Protein AF-A7RZQ8-F1 (afdb_monomer)

Solvent-accessible surface area (backbone atoms only — not comparable to full-atom values): 6676 Å² total; per-residue (Å²): 120,48,80,47,77,50,74,77,38,68,66,49,80,49,78,46,76,50,76,66,44,69,69,46,43,40,38,40,42,37,63,33,30,45,31,39,39,39,40,40,39,34,56,36,30,44,32,39,40,40,40,40,41,33,52,33,31,43,32,38,40,40,40,39,40,32,52,32,32,42,33,42,40,39,40,40,40,33,51,32,30,46,34,40,39,40,39,40,40,32,54,33,25,46,32,41,39,40,39,40,40,34,50,33,28,45,34,39,39,38,39,39,37,44,48,52,49,77,38,79,47,79,46,79,46,62,85,44,52,79,41,76,46,79,46,78,47,65,61,128

Sequence (140 aa):
YLVITHPASKVCYLVITHPASKVCYLVITHPASKVCYLVITHPTSKVCYLVITHPASKVCYLVITHPTSKVCYLVITHPASKVCYLVITHPASKVCYLVITHPASKVGYFVITHPASKVCYLVITHPASKVCYLVITHPT

Foldseek 3Di:
DEEAEDEEEQEDEDEEEDEDDQEEEYEYEYAYYQEYEYHYEYADYAEYEYHYDYAYYAEYEYHYEYADYAEYEYAYEYADYAEYEYAEEYAYYQEYEEAAEYAAYAEYEEHAEYAHYVYYHYHYYYNHYNYYHYHYDHDD

Mean predicted aligned error: 5.34 Å

Nearest PDB structures (foldseek):
  4ea7-assembly1_A  TM=1.494E-01  e=7.981E+00  Caulobacter vibrioides
  4mzu-assembly2_G  TM=1.180E-01  e=9.393E+00  Shewanella denitrificans OS217

pLDDT: mean 84.55, std 7.48, range [52.09, 94.12]

Organism: Nematostella vectensis (NCBI:txid45351)

Structure (mmCIF, N/CA/C/O backbone):
data_AF-A7RZQ8-F1
#
_entry.id   AF-A7RZQ8-F1
#
loop_
_atom_site.group_PDB
_atom_site.id
_atom_site.type_symbol
_atom_site.label_atom_id
_atom_site.label_alt_id
_atom_site.label_comp_id
_atom_site.label_asym_id
_atom_site.label_entity_id
_atom_site.label_seq_id
_atom_site.pdbx_PDB_ins_code
_atom_site.Cartn_x
_atom_site.Cartn_y
_atom_site.Cartn_z
_atom_site.occupancy
_atom_site.B_iso_or_equiv
_atom_site.auth_seq_id
_atom_site.auth_comp_id
_atom_site.auth_asym_id
_atom_site.auth_atom_id
_atom_site.pdbx_PDB_model_num
ATOM 1 N N . TYR A 1 1 ? -15.048 10.615 -2.886 1.00 82.12 1 TYR A N 1
ATOM 2 C CA . TYR A 1 1 ? -14.384 9.717 -3.847 1.00 82.12 1 TYR A CA 1
ATOM 3 C C . TYR A 1 1 ? -13.527 10.592 -4.737 1.00 82.12 1 TYR A C 1
ATOM 5 O O . TYR A 1 1 ? -14.055 11.569 -5.251 1.00 82.12 1 TYR A O 1
ATOM 13 N N . LEU A 1 2 ? -12.229 10.312 -4.842 1.00 88.81 2 LEU A N 1
ATOM 14 C CA . LEU A 1 2 ? -11.288 11.079 -5.660 1.00 88.81 2 LEU A CA 1
ATOM 15 C C . LEU A 1 2 ? -10.492 10.117 -6.548 1.00 88.81 2 LEU A C 1
ATOM 17 O O . LEU A 1 2 ? -9.999 9.103 -6.056 1.00 88.81 2 LEU A O 1
ATOM 21 N N . VAL A 1 3 ? -10.367 10.443 -7.836 1.00 91.50 3 VAL A N 1
ATOM 22 C CA . VAL A 1 3 ? -9.547 9.693 -8.798 1.00 91.50 3 VAL A CA 1
ATOM 23 C C . VAL A 1 3 ? -8.504 10.625 -9.362 1.00 91.50 3 VAL A C 1
ATOM 25 O O . VAL A 1 3 ? -8.830 11.688 -9.883 1.00 91.50 3 VAL A O 1
ATOM 28 N N . ILE A 1 4 ? -7.251 10.209 -9.264 1.00 90.31 4 ILE A N 1
ATOM 29 C CA . ILE A 1 4 ? -6.117 10.949 -9.788 1.00 90.31 4 ILE A CA 1
ATOM 30 C C . ILE A 1 4 ? -5.421 10.079 -10.822 1.00 90.31 4 ILE A C 1
ATOM 32 O O . ILE A 1 4 ? -4.912 9.000 -10.511 1.00 90.31 4 ILE A O 1
ATOM 36 N N . THR A 1 5 ? -5.351 10.595 -12.044 1.00 89.19 5 THR A N 1
ATOM 37 C CA . THR A 1 5 ? -4.602 9.985 -13.141 1.00 89.19 5 THR A CA 1
ATOM 38 C C . THR A 1 5 ? -3.571 10.987 -13.618 1.00 89.19 5 THR A C 1
ATOM 40 O O . THR A 1 5 ? -3.931 12.109 -13.960 1.00 89.19 5 THR A O 1
ATOM 43 N N . HIS A 1 6 ? -2.297 10.607 -13.622 1.00 79.50 6 HIS A N 1
ATOM 44 C CA . HIS A 1 6 ? -1.263 11.412 -14.274 1.00 79.50 6 HIS A CA 1
ATOM 45 C C . HIS A 1 6 ? -0.676 10.635 -15.451 1.00 79.50 6 HIS A C 1
ATOM 47 O O . HIS A 1 6 ? -0.532 9.419 -15.343 1.00 79.50 6 HIS A O 1
ATOM 53 N N . PRO A 1 7 ? -0.324 11.306 -16.559 1.00 75.88 7 PRO A N 1
ATOM 54 C CA . PRO A 1 7 ? 0.305 10.684 -17.720 1.00 75.88 7 PRO A CA 1
ATOM 55 C C . PRO A 1 7 ? 1.801 10.396 -17.487 1.00 75.88 7 PRO A C 1
ATOM 57 O O . PRO A 1 7 ? 2.328 10.546 -16.384 1.00 75.88 7 PRO A O 1
ATOM 60 N N . ALA A 1 8 ? 2.496 9.960 -18.541 1.00 81.94 8 ALA A N 1
ATOM 61 C CA . ALA A 1 8 ? 3.919 9.639 -18.495 1.00 81.94 8 ALA A CA 1
ATOM 62 C C . ALA A 1 8 ? 4.785 10.851 -18.108 1.00 81.94 8 ALA A C 1
ATOM 64 O O . ALA A 1 8 ? 4.699 11.908 -18.733 1.00 81.94 8 ALA A O 1
ATOM 65 N N . SER A 1 9 ? 5.676 10.688 -17.126 1.00 82.69 9 SER A N 1
ATOM 66 C CA . SER A 1 9 ? 6.604 11.749 -16.710 1.00 82.69 9 SER A CA 1
ATOM 67 C C . SER A 1 9 ? 8.009 11.227 -16.394 1.00 82.69 9 SER A C 1
ATOM 69 O O . SER A 1 9 ? 8.231 10.044 -16.128 1.00 82.69 9 SER A O 1
ATOM 71 N N . LYS A 1 10 ? 9.022 12.106 -16.418 1.00 87.81 10 LYS A N 1
ATOM 72 C CA . LYS A 1 10 ? 10.352 11.740 -15.892 1.00 87.81 10 LYS A CA 1
ATOM 73 C C . LYS A 1 10 ? 10.298 11.601 -14.369 1.00 87.81 10 LYS A C 1
ATOM 75 O O . LYS A 1 10 ? 10.811 10.620 -13.836 1.00 87.81 10 LYS A O 1
ATOM 80 N N . VAL A 1 11 ? 9.664 12.554 -13.696 1.00 89.25 11 VAL A N 1
ATOM 81 C CA . VAL A 1 11 ? 9.488 12.584 -12.243 1.00 89.25 11 VAL A CA 1
ATOM 82 C C . VAL A 1 11 ? 8.036 12.936 -11.954 1.00 89.25 11 VAL A C 1
ATOM 84 O O . VAL A 1 11 ? 7.489 13.833 -12.596 1.00 89.25 11 VAL A O 1
ATOM 87 N N . CYS A 1 12 ? 7.417 12.237 -11.008 1.00 87.56 12 CYS A N 1
ATOM 88 C CA . CYS A 1 12 ? 6.147 12.646 -10.428 1.00 87.56 12 CYS A CA 1
ATOM 89 C C . CYS A 1 12 ? 6.261 12.775 -8.909 1.00 87.56 12 CYS A C 1
ATOM 91 O O . CYS A 1 12 ? 6.883 11.928 -8.261 1.00 87.56 12 CYS A O 1
ATOM 93 N N . TYR A 1 13 ? 5.639 13.821 -8.372 1.00 89.31 13 TYR A N 1
ATOM 94 C CA . TYR A 1 13 ? 5.527 14.090 -6.950 1.00 89.31 13 TYR A CA 1
ATOM 95 C C . TYR A 1 13 ? 4.080 14.450 -6.622 1.00 89.31 13 TYR A C 1
ATOM 97 O O . TYR A 1 13 ? 3.514 15.352 -7.236 1.00 89.31 13 TYR A O 1
ATOM 105 N N . LEU A 1 14 ? 3.491 13.747 -5.658 1.00 89.31 14 LEU A N 1
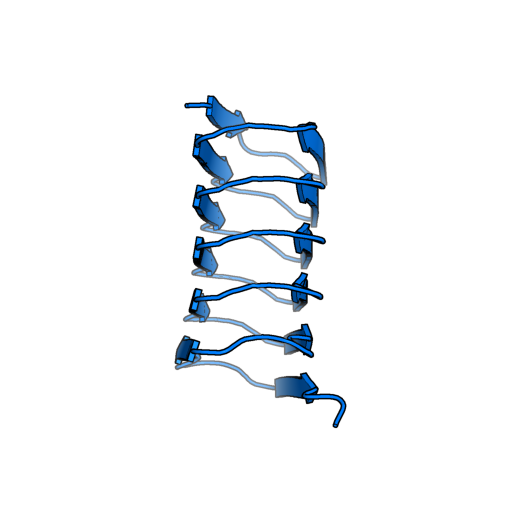ATOM 106 C CA . LEU A 1 14 ? 2.124 13.988 -5.215 1.00 89.31 14 LEU A CA 1
ATOM 107 C C . LEU A 1 14 ? 2.041 13.870 -3.692 1.00 89.31 14 LEU A C 1
ATOM 109 O O . LEU A 1 14 ? 2.487 12.882 -3.105 1.00 89.31 14 LEU A O 1
ATOM 113 N N . VAL A 1 15 ? 1.445 14.881 -3.061 1.00 91.44 15 VAL A N 1
ATOM 114 C CA . VAL A 1 15 ? 1.155 14.900 -1.624 1.00 91.44 15 VAL A CA 1
ATOM 115 C C . VAL A 1 15 ? -0.332 15.113 -1.448 1.00 91.44 15 VAL A C 1
ATOM 117 O O . VAL A 1 15 ? -0.891 16.073 -1.974 1.00 91.44 15 VAL A O 1
ATOM 120 N N . ILE A 1 16 ? -0.974 14.213 -0.712 1.00 89.25 16 ILE A N 1
ATOM 121 C CA . ILE A 1 16 ? -2.399 14.301 -0.407 1.00 89.25 16 ILE A CA 1
ATOM 122 C C . ILE A 1 16 ? -2.566 14.270 1.101 1.00 89.25 16 ILE A C 1
ATOM 124 O O . ILE A 1 16 ? -2.181 13.306 1.767 1.00 89.25 16 ILE A O 1
ATOM 128 N N . THR A 1 17 ? -3.207 15.312 1.617 1.00 87.62 17 THR A N 1
ATOM 129 C CA . THR A 1 17 ? -3.629 15.394 3.010 1.00 87.62 17 THR A CA 1
ATOM 130 C C . THR A 1 17 ? -5.130 15.593 3.033 1.00 87.62 17 THR A C 1
ATOM 132 O O . THR A 1 17 ? -5.634 16.573 2.491 1.00 87.62 17 THR A O 1
ATOM 135 N N . HIS A 1 18 ? -5.851 14.673 3.666 1.00 78.12 18 HIS A N 1
ATOM 136 C CA . HIS A 1 18 ? -7.297 14.796 3.812 1.00 78.12 18 HIS A CA 1
ATOM 137 C C . HIS A 1 18 ? -7.681 14.661 5.291 1.00 78.12 18 HIS A C 1
ATOM 139 O O . HIS A 1 18 ? -7.708 13.544 5.824 1.00 78.12 18 HIS A O 1
ATOM 145 N N . PRO A 1 19 ? -7.977 15.777 5.978 1.00 67.56 19 PRO A N 1
ATOM 146 C CA . PRO A 1 19 ? -8.411 15.749 7.368 1.00 67.56 19 PRO A CA 1
ATOM 147 C C . PRO A 1 19 ? -9.844 15.206 7.480 1.00 67.56 19 PRO A C 1
ATOM 149 O O . PRO A 1 19 ? -10.651 15.406 6.580 1.00 67.56 19 PRO A O 1
ATOM 152 N N . ALA A 1 20 ? -10.126 14.486 8.569 1.00 71.94 20 ALA A N 1
ATOM 153 C CA . ALA A 1 20 ? -11.450 14.128 9.093 1.00 71.94 20 ALA A CA 1
ATOM 154 C C . ALA A 1 20 ? -12.566 13.774 8.089 1.00 71.94 20 ALA A C 1
ATOM 156 O O . ALA A 1 20 ? -13.190 14.628 7.469 1.00 71.94 20 ALA A O 1
ATOM 157 N N . SER A 1 21 ? -12.945 12.494 8.031 1.00 77.19 21 SER A N 1
ATOM 158 C CA . SER A 1 21 ? -14.155 12.075 7.307 1.00 77.19 21 SER A CA 1
ATOM 159 C C . SER A 1 21 ? -14.857 10.876 7.947 1.00 77.19 21 SER A C 1
ATOM 161 O O . SER A 1 21 ? -14.271 10.103 8.707 1.00 77.19 21 SER A O 1
ATOM 163 N N . LYS A 1 22 ? -16.134 10.659 7.604 1.00 85.44 22 LYS A N 1
ATOM 164 C CA . LYS A 1 22 ? -16.777 9.363 7.878 1.00 85.44 22 LYS A CA 1
ATOM 165 C C . LYS A 1 22 ? -16.215 8.283 6.945 1.00 85.44 22 LYS A C 1
ATOM 167 O O . LYS A 1 22 ? -15.873 7.207 7.422 1.00 85.44 22 LYS A O 1
ATOM 172 N N . VAL A 1 23 ? -16.089 8.574 5.651 1.00 88.62 23 VAL A N 1
ATOM 173 C CA . VAL A 1 23 ? -15.577 7.640 4.640 1.00 88.62 23 VAL A CA 1
ATOM 174 C C . VAL A 1 23 ? -14.647 8.383 3.678 1.00 88.62 23 VAL A C 1
ATOM 176 O O . VAL A 1 23 ? -15.027 9.419 3.138 1.00 88.62 23 VAL A O 1
ATOM 179 N N . CYS A 1 24 ? -13.456 7.835 3.442 1.00 87.44 24 CYS A N 1
ATOM 180 C CA . CYS A 1 24 ? -12.502 8.278 2.424 1.00 87.44 24 CYS A CA 1
ATOM 181 C C . CYS A 1 24 ? -12.337 7.194 1.358 1.00 87.44 24 CYS A C 1
ATOM 183 O O . CYS A 1 24 ? -12.122 6.034 1.701 1.00 87.44 24 CYS A O 1
ATOM 185 N N . TYR A 1 25 ? -12.385 7.584 0.082 1.00 89.81 25 TYR A N 1
ATOM 186 C CA . TYR A 1 25 ? -12.061 6.703 -1.040 1.00 89.81 25 TYR A CA 1
ATOM 187 C C . TYR A 1 25 ? -11.179 7.445 -2.043 1.00 89.81 25 TYR A C 1
ATOM 189 O O . TYR A 1 25 ? -11.586 8.505 -2.538 1.00 89.81 25 TYR A O 1
ATOM 197 N N . LEU A 1 26 ? -10.009 6.879 -2.338 1.00 90.69 26 LEU A N 1
ATOM 198 C CA . LEU A 1 26 ? -9.000 7.453 -3.222 1.00 90.69 26 LEU A CA 1
ATOM 199 C C . LEU A 1 26 ? -8.447 6.388 -4.181 1.00 90.69 26 LEU A C 1
ATOM 201 O O . LEU A 1 26 ? -8.009 5.324 -3.744 1.00 90.69 26 LEU A O 1
ATOM 205 N N . VAL A 1 27 ? -8.442 6.701 -5.479 1.00 92.69 27 VAL A N 1
ATOM 206 C CA . VAL A 1 27 ? -7.765 5.912 -6.522 1.00 92.69 27 VAL A CA 1
ATOM 207 C C . VAL A 1 27 ? -6.684 6.757 -7.157 1.00 92.69 27 VAL A C 1
ATOM 209 O O . VAL A 1 27 ? -6.953 7.865 -7.623 1.00 92.69 27 VAL A O 1
ATOM 212 N N . ILE A 1 28 ? -5.472 6.222 -7.222 1.00 90.50 28 ILE A N 1
ATOM 213 C CA . ILE A 1 28 ? -4.358 6.856 -7.919 1.00 90.50 28 ILE A CA 1
ATOM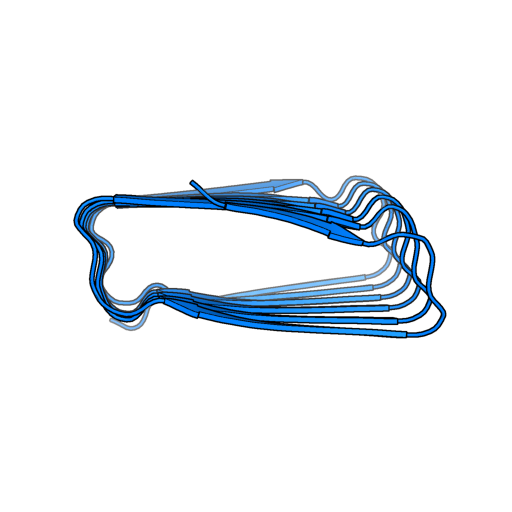 214 C C . ILE A 1 28 ? -3.816 5.883 -8.954 1.00 90.50 28 ILE A C 1
ATOM 216 O O . ILE A 1 28 ? -3.419 4.765 -8.625 1.00 90.50 28 ILE A O 1
ATOM 220 N N . THR A 1 29 ? -3.775 6.333 -10.207 1.00 89.62 29 THR A N 1
ATOM 221 C CA . THR A 1 29 ? -3.193 5.582 -11.321 1.00 89.62 29 THR A CA 1
ATOM 222 C C . THR A 1 29 ? -2.116 6.411 -12.003 1.00 89.62 29 THR A C 1
ATOM 224 O O . THR A 1 29 ? -2.330 7.579 -12.329 1.00 89.62 29 THR A O 1
ATOM 227 N N . HIS A 1 30 ? -0.946 5.816 -12.220 1.00 84.62 30 HIS A N 1
ATOM 228 C CA . HIS A 1 30 ? 0.163 6.439 -12.948 1.00 84.62 30 HIS A CA 1
ATOM 229 C C . HIS A 1 30 ? 0.832 5.407 -13.864 1.00 84.62 30 HIS A C 1
ATOM 231 O O . HIS A 1 30 ? 1.581 4.565 -13.368 1.00 84.62 30 HIS A O 1
ATOM 237 N N . PRO A 1 31 ? 0.604 5.467 -15.188 1.00 74.56 31 PRO A N 1
ATOM 238 C CA . PRO A 1 31 ? 0.985 4.428 -16.135 1.00 74.56 31 PRO A CA 1
ATOM 239 C C . PRO A 1 31 ? 2.503 4.301 -16.319 1.00 74.56 31 PRO A C 1
ATOM 241 O O . PRO A 1 31 ? 2.995 3.183 -16.458 1.00 74.56 31 PRO A O 1
ATOM 244 N N . ALA A 1 32 ? 3.257 5.409 -16.295 1.00 81.44 32 ALA A N 1
ATOM 245 C CA . ALA A 1 32 ? 4.706 5.377 -16.493 1.00 81.44 32 ALA A CA 1
ATOM 246 C C . ALA A 1 32 ? 5.438 6.548 -15.818 1.00 81.44 32 ALA A C 1
ATOM 248 O O . ALA A 1 32 ? 5.111 7.711 -16.049 1.00 81.44 32 ALA A O 1
ATOM 249 N N . SER A 1 33 ? 6.500 6.263 -15.063 1.00 82.75 33 SER A N 1
ATOM 250 C CA . SER A 1 33 ? 7.473 7.288 -14.662 1.00 82.75 33 SER A CA 1
ATOM 251 C C . SER A 1 33 ? 8.896 6.742 -14.529 1.00 82.75 33 SER A C 1
ATOM 253 O O . SER A 1 33 ? 9.105 5.538 -14.390 1.00 82.75 33 SER A O 1
ATOM 255 N N . LYS A 1 34 ? 9.932 7.596 -14.571 1.00 87.12 34 LYS A N 1
ATOM 256 C CA . LYS A 1 34 ? 11.265 7.135 -14.123 1.00 87.12 34 LYS A CA 1
ATOM 257 C C . LYS A 1 34 ? 11.313 7.105 -12.599 1.00 87.12 34 LYS A C 1
ATOM 259 O O . LYS A 1 34 ? 11.773 6.111 -12.043 1.00 87.12 34 LYS A O 1
ATOM 264 N N . VAL A 1 35 ? 10.821 8.157 -11.950 1.00 89.81 35 VAL A N 1
ATOM 265 C CA . VAL A 1 35 ? 10.771 8.262 -10.490 1.00 89.81 35 VAL A CA 1
ATOM 266 C C . VAL A 1 35 ? 9.387 8.726 -10.047 1.00 89.81 35 VAL A C 1
ATOM 268 O O . VAL A 1 35 ? 8.855 9.691 -10.596 1.00 89.81 35 VAL A O 1
ATOM 271 N N . CYS A 1 36 ? 8.810 8.043 -9.061 1.00 89.38 36 CYS A N 1
ATOM 272 C CA . CYS A 1 36 ? 7.539 8.406 -8.444 1.00 89.38 36 CYS A CA 1
ATOM 273 C C . CYS A 1 36 ? 7.703 8.586 -6.935 1.00 89.38 36 CYS A C 1
ATOM 275 O O . CYS A 1 36 ? 8.224 7.689 -6.272 1.00 89.38 36 CYS A O 1
ATOM 277 N N . TYR A 1 37 ? 7.207 9.705 -6.410 1.00 91.25 37 TYR A N 1
ATOM 278 C CA . TYR A 1 37 ? 7.106 9.983 -4.982 1.00 91.25 37 TYR A CA 1
ATOM 279 C C . TYR A 1 37 ? 5.656 10.291 -4.627 1.00 91.25 37 TYR A C 1
ATOM 281 O O . TYR A 1 37 ? 5.053 11.202 -5.196 1.00 91.25 37 TYR A O 1
ATOM 289 N N . LEU A 1 38 ? 5.106 9.537 -3.681 1.00 91.25 38 LEU A N 1
ATOM 290 C CA . LEU A 1 38 ? 3.740 9.714 -3.212 1.00 91.25 38 LEU A CA 1
ATOM 291 C C . LEU A 1 38 ? 3.713 9.704 -1.684 1.00 91.25 38 LEU A C 1
ATOM 293 O O . LEU A 1 38 ? 4.180 8.755 -1.053 1.00 91.25 38 LEU A O 1
ATOM 297 N N . VAL A 1 39 ? 3.158 10.766 -1.104 1.00 93.25 39 VAL A N 1
ATOM 298 C CA . VAL A 1 39 ? 2.929 10.885 0.339 1.00 93.25 39 VAL A CA 1
ATOM 299 C C . VAL A 1 39 ? 1.444 11.101 0.579 1.00 93.25 39 VAL A C 1
ATOM 301 O O . VAL A 1 39 ? 0.854 12.056 0.078 1.00 93.25 39 VAL A O 1
ATOM 304 N N . ILE A 1 40 ? 0.831 10.211 1.351 1.00 90.88 40 ILE A N 1
ATOM 305 C CA . ILE A 1 40 ? -0.596 10.263 1.661 1.00 90.88 40 ILE A CA 1
ATOM 306 C C . ILE A 1 40 ? -0.779 10.246 3.172 1.00 90.88 40 ILE A C 1
ATOM 308 O O . ILE A 1 40 ? -0.297 9.343 3.856 1.00 90.88 40 ILE A O 1
ATOM 312 N N . THR A 1 41 ? -1.516 11.232 3.683 1.00 89.69 41 THR A N 1
ATOM 313 C CA . THR A 1 41 ? -1.839 11.337 5.108 1.00 89.69 41 THR A CA 1
ATOM 314 C C . THR A 1 41 ? -3.335 11.542 5.319 1.00 89.69 41 THR A C 1
ATOM 316 O O . THR A 1 41 ? -3.920 12.517 4.846 1.00 89.69 41 THR A O 1
ATOM 319 N N . HIS A 1 42 ? -3.956 10.650 6.094 1.00 83.88 42 HIS A N 1
ATOM 320 C CA . HIS A 1 42 ? -5.349 10.786 6.533 1.00 83.88 42 HIS A CA 1
ATOM 321 C C . HIS A 1 42 ? -5.438 10.682 8.063 1.00 83.88 42 HIS A C 1
ATOM 323 O O . HIS A 1 42 ? -5.497 9.567 8.586 1.00 83.88 42 HIS A O 1
ATOM 329 N N . PRO A 1 43 ? -5.482 11.817 8.791 1.00 74.00 43 PRO A N 1
ATOM 330 C CA . PRO A 1 43 ? -5.437 11.861 10.255 1.00 74.00 43 PRO A CA 1
ATOM 331 C C . PRO A 1 43 ? -6.549 11.069 10.953 1.00 74.00 43 PRO A C 1
ATOM 333 O O . PRO A 1 43 ? -6.290 10.327 11.902 1.00 74.00 43 PRO A O 1
ATOM 336 N N . THR A 1 44 ? -7.791 11.230 10.490 1.00 80.62 44 THR A N 1
ATOM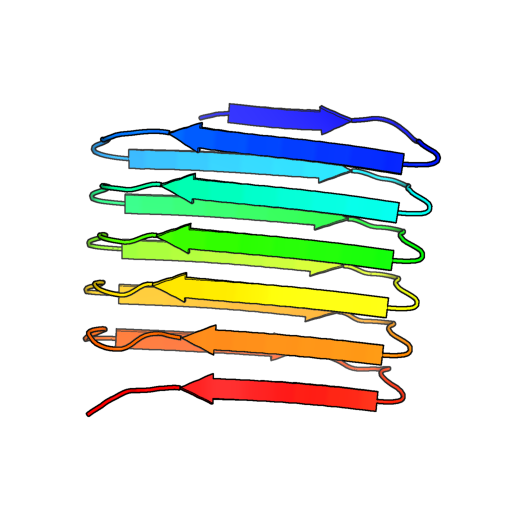 337 C CA . THR A 1 44 ? -8.981 10.692 11.156 1.00 80.62 44 THR A CA 1
ATOM 338 C C . THR A 1 44 ? -10.022 10.242 10.126 1.00 80.62 44 THR A C 1
ATOM 340 O O . THR A 1 44 ? -10.489 11.016 9.287 1.00 80.62 44 THR A O 1
ATOM 343 N N . SER A 1 45 ? -10.410 8.965 10.166 1.00 83.06 45 SER A N 1
ATOM 344 C CA . SER A 1 45 ? -11.529 8.447 9.363 1.00 83.06 45 SER A CA 1
ATOM 345 C C . SER A 1 45 ? -12.302 7.348 10.096 1.00 83.06 45 SER A C 1
ATOM 347 O O . SER A 1 45 ? -11.749 6.677 10.960 1.00 83.06 45 SER A O 1
ATOM 349 N N . LYS A 1 46 ? -13.588 7.111 9.784 1.00 87.19 46 LYS A N 1
ATOM 350 C CA . LYS A 1 46 ? -14.207 5.832 10.206 1.00 87.19 46 LYS A CA 1
ATOM 351 C C . LYS A 1 46 ? -13.789 4.718 9.252 1.00 87.19 46 LYS A C 1
ATOM 353 O O . LYS A 1 46 ? -13.390 3.657 9.720 1.00 87.19 46 LYS A O 1
ATOM 358 N N . VAL A 1 47 ? -13.857 4.972 7.949 1.00 89.69 47 VAL A N 1
ATOM 359 C CA . VAL A 1 47 ? -13.469 4.010 6.915 1.00 89.69 47 VAL A CA 1
ATOM 360 C C . VAL A 1 47 ? -12.579 4.684 5.876 1.00 89.69 47 VAL A C 1
ATOM 362 O O . VAL A 1 47 ? -12.923 5.758 5.380 1.00 89.69 47 VAL A O 1
ATOM 365 N N . CYS A 1 48 ? -11.464 4.050 5.527 1.00 89.75 48 CYS A N 1
ATOM 366 C CA . CYS A 1 48 ? -10.579 4.495 4.459 1.00 89.75 48 CYS A CA 1
ATOM 367 C C . CYS A 1 48 ? -10.342 3.371 3.445 1.00 89.75 48 CYS A C 1
ATOM 369 O O . CYS A 1 48 ? -10.012 2.250 3.829 1.00 89.75 48 CYS A O 1
ATOM 371 N N . TYR A 1 49 ? -10.502 3.699 2.164 1.00 91.50 49 TYR A N 1
ATOM 372 C CA . TYR A 1 49 ? -10.175 2.848 1.027 1.00 91.50 49 TYR A CA 1
ATOM 373 C C . TYR A 1 49 ? -9.177 3.572 0.128 1.00 91.50 49 TYR A C 1
ATOM 375 O O . TYR A 1 49 ? -9.443 4.688 -0.331 1.00 91.50 49 TYR A O 1
ATOM 383 N N . LEU A 1 50 ? -8.050 2.923 -0.140 1.00 91.94 50 LEU A N 1
ATOM 384 C CA . LEU A 1 50 ? -7.000 3.456 -0.994 1.00 91.94 50 LEU A CA 1
ATOM 385 C C . LEU A 1 50 ? -6.558 2.394 -2.001 1.00 91.94 50 LEU A C 1
ATOM 387 O O . LEU A 1 50 ? -6.170 1.289 -1.624 1.00 91.94 50 LEU A O 1
ATOM 391 N N . VAL A 1 51 ? -6.619 2.751 -3.283 1.00 93.81 51 VAL A N 1
ATOM 392 C CA . VAL A 1 51 ? -6.142 1.922 -4.393 1.00 93.81 51 VAL A CA 1
ATOM 393 C C . VAL A 1 51 ? -5.069 2.689 -5.149 1.00 93.81 51 VAL A C 1
ATOM 395 O O . VAL A 1 51 ? -5.314 3.785 -5.655 1.00 93.81 51 VAL A O 1
ATOM 398 N N . ILE A 1 52 ? -3.876 2.111 -5.236 1.00 90.81 52 ILE A N 1
ATOM 399 C CA . ILE A 1 52 ? -2.726 2.709 -5.910 1.00 90.81 52 ILE A CA 1
ATOM 400 C C . ILE A 1 52 ? -2.188 1.726 -6.945 1.00 90.81 52 ILE A C 1
ATOM 402 O O . ILE A 1 52 ? -1.850 0.588 -6.617 1.00 90.81 52 ILE A O 1
ATOM 406 N N . THR A 1 53 ? -2.088 2.180 -8.196 1.00 90.12 53 THR A N 1
ATOM 407 C CA . THR A 1 53 ? -1.580 1.372 -9.312 1.00 90.12 53 THR A CA 1
ATOM 408 C C . THR A 1 53 ? -0.512 2.122 -10.102 1.00 90.12 53 THR A C 1
ATOM 410 O O . THR A 1 53 ? -0.772 3.183 -10.676 1.00 90.12 53 THR A O 1
ATOM 413 N N . HIS A 1 54 ? 0.684 1.533 -10.189 1.00 83.44 54 HIS A N 1
ATOM 414 C CA . HIS A 1 54 ? 1.785 2.038 -11.016 1.00 83.44 54 HIS A CA 1
ATOM 415 C C . HIS A 1 54 ? 2.361 0.923 -11.906 1.00 83.44 54 HIS A C 1
ATOM 417 O O . HIS A 1 54 ? 3.252 0.196 -11.460 1.00 83.44 54 HIS A O 1
ATOM 423 N N . PRO A 1 55 ? 1.898 0.792 -13.166 1.00 75.56 55 PRO A N 1
ATOM 424 C CA . PRO A 1 55 ? 2.333 -0.232 -14.117 1.00 75.56 55 PRO A CA 1
ATOM 425 C C . PRO A 1 55 ? 3.845 -0.274 -14.361 1.00 75.56 55 PRO A C 1
ATOM 427 O O . PRO A 1 55 ? 4.431 -1.354 -14.327 1.00 75.56 55 PRO A O 1
ATOM 430 N N . ALA A 1 56 ? 4.484 0.883 -14.567 1.00 79.81 56 ALA A N 1
ATOM 431 C CA . ALA A 1 56 ? 5.909 0.954 -14.869 1.00 79.81 56 ALA A CA 1
ATOM 432 C C . ALA A 1 56 ? 6.599 2.122 -14.149 1.00 79.81 56 ALA A C 1
ATOM 434 O O . ALA A 1 56 ? 6.322 3.293 -14.411 1.00 79.81 56 ALA A O 1
ATOM 435 N N . SER A 1 57 ? 7.560 1.809 -13.278 1.00 83.31 57 SER A N 1
ATOM 436 C CA . SER A 1 57 ? 8.473 2.806 -12.701 1.00 83.31 57 SER A CA 1
ATOM 437 C C . SER A 1 57 ? 9.911 2.295 -12.680 1.00 83.31 57 SER A C 1
ATOM 439 O O . SER A 1 57 ? 10.140 1.093 -12.615 1.00 83.31 57 SER A O 1
ATOM 441 N N . LYS A 1 58 ? 10.932 3.162 -12.729 1.00 87.19 58 LYS A N 1
ATOM 442 C CA . LYS A 1 58 ? 12.286 2.698 -12.350 1.00 87.19 58 LYS A CA 1
ATOM 443 C C . LYS A 1 58 ? 12.419 2.701 -10.835 1.00 87.19 58 LYS A C 1
ATOM 445 O O . LYS A 1 58 ? 12.903 1.720 -10.279 1.00 87.19 58 LYS A O 1
ATOM 450 N N . VAL A 1 59 ? 11.969 3.774 -10.196 1.00 89.69 59 VAL A N 1
ATOM 451 C CA . VAL A 1 59 ? 12.010 3.937 -8.747 1.00 89.69 59 VAL A CA 1
ATOM 452 C C . VAL A 1 59 ? 10.662 4.448 -8.250 1.00 89.69 59 VAL A C 1
ATOM 454 O O . VAL A 1 59 ? 10.119 5.400 -8.811 1.00 89.69 59 VAL A O 1
ATOM 457 N N . CYS A 1 60 ? 10.138 3.826 -7.199 1.00 89.62 60 CYS A N 1
ATOM 458 C CA . CYS A 1 60 ? 8.908 4.248 -6.544 1.00 89.62 60 CYS A CA 1
ATOM 459 C C . CYS A 1 60 ? 9.114 4.372 -5.035 1.00 89.62 60 CYS A C 1
ATOM 461 O O . CYS A 1 60 ? 9.579 3.423 -4.404 1.00 89.62 60 CYS A O 1
ATOM 463 N N . TYR A 1 61 ? 8.719 5.514 -4.480 1.00 91.81 61 TYR A N 1
ATOM 464 C CA . TYR A 1 61 ? 8.662 5.781 -3.048 1.00 91.81 61 TYR A CA 1
ATOM 465 C C . TYR A 1 61 ? 7.228 6.112 -2.656 1.00 91.81 61 TYR A C 1
ATOM 467 O O . TYR A 1 61 ? 6.630 7.048 -3.194 1.00 91.81 61 TYR A O 1
ATOM 475 N N . LEU A 1 62 ? 6.692 5.347 -1.712 1.00 92.06 62 LEU A N 1
ATOM 476 C CA . LEU A 1 62 ? 5.339 5.514 -1.210 1.00 92.06 62 LEU A CA 1
ATOM 477 C C . LEU A 1 62 ? 5.358 5.570 0.316 1.00 92.06 62 LEU A C 1
ATOM 479 O O . LEU A 1 62 ? 5.842 4.649 0.971 1.00 92.06 62 LEU A O 1
ATOM 483 N N . VAL A 1 63 ? 4.819 6.655 0.867 1.00 94.12 63 VAL A N 1
ATOM 484 C CA . VAL A 1 63 ? 4.616 6.835 2.306 1.00 94.12 63 VAL A CA 1
ATOM 485 C C . VAL A 1 63 ? 3.133 7.041 2.559 1.00 94.12 63 VAL A C 1
ATOM 487 O O . VAL A 1 63 ? 2.528 7.975 2.033 1.00 94.12 63 VAL A O 1
ATOM 490 N N . ILE A 1 64 ? 2.544 6.169 3.369 1.00 91.56 64 ILE A N 1
ATOM 491 C CA . ILE A 1 64 ? 1.124 6.213 3.709 1.00 91.56 64 ILE A CA 1
ATOM 492 C C . ILE A 1 64 ? 0.977 6.207 5.225 1.00 91.56 64 ILE A C 1
ATOM 494 O O . ILE A 1 64 ? 1.420 5.276 5.899 1.00 91.56 64 ILE A O 1
ATOM 498 N N . THR A 1 65 ? 0.302 7.229 5.752 1.00 90.00 65 THR A N 1
ATOM 499 C CA . THR A 1 65 ? 0.063 7.378 7.190 1.00 90.00 65 THR A CA 1
ATOM 500 C C . THR A 1 65 ? -1.423 7.559 7.490 1.00 90.00 65 THR A C 1
ATOM 502 O O . THR A 1 65 ? -2.055 8.521 7.047 1.00 90.00 65 THR A O 1
ATOM 505 N N . HIS A 1 66 ? -1.967 6.663 8.315 1.00 84.56 66 HIS A N 1
ATOM 506 C CA . HIS A 1 66 ? -3.330 6.742 8.844 1.00 84.56 66 HIS A CA 1
ATOM 507 C C . HIS A 1 66 ? -3.305 6.677 10.380 1.00 84.56 66 HIS A C 1
ATOM 509 O O . HIS A 1 66 ? -3.404 5.583 10.937 1.00 84.56 66 HIS A O 1
ATOM 515 N N . PRO A 1 67 ? -3.188 7.820 11.086 1.00 78.56 67 PRO A N 1
ATOM 516 C CA . PRO A 1 67 ? -3.120 7.884 12.546 1.00 78.56 67 PRO A CA 1
ATOM 517 C C . PRO A 1 67 ? -4.287 7.185 13.243 1.00 78.56 67 PRO A C 1
ATOM 519 O O . PRO A 1 67 ? -4.065 6.399 14.163 1.00 78.56 67 PRO A O 1
ATOM 522 N N . THR A 1 68 ? -5.521 7.438 12.789 1.00 81.69 68 THR A N 1
ATOM 523 C CA . THR A 1 68 ? -6.722 6.843 13.386 1.00 81.69 68 THR A CA 1
ATOM 524 C C . THR A 1 68 ? -7.757 6.428 12.339 1.00 81.69 68 THR A C 1
ATOM 526 O O . THR A 1 68 ? -8.204 7.220 11.500 1.00 81.69 68 THR A O 1
ATOM 529 N N . SER A 1 69 ? -8.178 5.166 12.407 1.00 83.75 69 SER A N 1
ATOM 530 C CA . SER A 1 69 ? -9.296 4.638 11.622 1.00 83.75 69 SER A CA 1
ATOM 531 C C . SER A 1 69 ? -10.112 3.609 12.406 1.00 83.75 69 SER A C 1
ATOM 533 O O . SER A 1 69 ? -9.625 3.017 13.367 1.00 83.75 69 SER A O 1
ATOM 535 N N . LYS A 1 70 ? -11.370 3.345 12.024 1.00 87.56 70 LYS A N 1
ATOM 536 C CA . LYS A 1 70 ? -12.002 2.074 12.437 1.00 87.56 70 LYS A CA 1
ATOM 537 C C . LYS A 1 70 ? -11.612 0.970 11.467 1.00 87.56 70 LYS A C 1
ATOM 539 O O . LYS A 1 70 ? -11.263 -0.115 11.917 1.00 87.56 70 LYS A O 1
ATOM 544 N N . VAL A 1 71 ? -11.665 1.255 10.171 1.00 89.56 71 VAL A N 1
ATOM 545 C CA . VAL A 1 71 ? -11.354 0.291 9.119 1.00 89.56 71 VAL A CA 1
ATOM 546 C C . VAL A 1 71 ? -10.494 0.947 8.041 1.00 89.56 71 VAL A C 1
ATOM 548 O O . VAL A 1 71 ? -10.870 1.998 7.520 1.00 89.56 71 VAL A O 1
ATOM 551 N N . CYS A 1 72 ? -9.381 0.308 7.688 1.00 89.25 72 CYS A N 1
ATOM 552 C CA . CYS A 1 72 ? -8.537 0.685 6.556 1.00 89.25 72 CYS A CA 1
ATOM 553 C C . CYS A 1 72 ? -8.398 -0.479 5.575 1.00 89.25 72 CYS A C 1
ATOM 555 O O . CYS A 1 72 ? -8.077 -1.594 5.983 1.00 89.25 72 CYS A O 1
ATOM 557 N N . TYR A 1 73 ? -8.580 -0.186 4.290 1.00 91.38 73 TYR A N 1
ATOM 558 C CA . TYR A 1 73 ? -8.295 -1.085 3.178 1.00 91.38 73 TYR A CA 1
ATOM 559 C C . TYR A 1 73 ? -7.317 -0.413 2.224 1.00 91.38 73 TYR A C 1
ATOM 561 O O . TYR A 1 73 ? -7.593 0.670 1.700 1.00 91.38 73 TYR A O 1
ATOM 569 N N . LEU A 1 74 ? -6.192 -1.074 1.986 1.00 91.69 74 LEU A N 1
ATOM 570 C CA . LEU A 1 74 ? -5.136 -0.584 1.119 1.00 91.69 74 LEU A CA 1
ATOM 571 C C . LEU A 1 74 ? -4.773 -1.650 0.089 1.00 91.69 74 LEU A C 1
ATOM 573 O O . LEU A 1 74 ? -4.391 -2.764 0.443 1.00 91.69 74 LEU A O 1
ATOM 577 N N . VAL A 1 75 ? -4.883 -1.285 -1.186 1.00 93.50 75 VAL A N 1
ATOM 578 C CA . VAL A 1 75 ? -4.466 -2.112 -2.319 1.00 93.50 75 VAL A CA 1
ATOM 579 C C . VAL A 1 75 ? -3.395 -1.365 -3.096 1.00 93.50 75 VAL A C 1
ATOM 581 O O . VAL A 1 75 ? -3.635 -0.276 -3.619 1.00 93.50 75 VAL A O 1
ATOM 584 N N . ILE A 1 76 ? -2.211 -1.959 -3.177 1.00 90.75 76 ILE A N 1
ATOM 585 C CA . ILE A 1 76 ? -1.053 -1.395 -3.862 1.00 90.75 76 ILE A CA 1
ATOM 586 C C . ILE A 1 76 ? -0.559 -2.396 -4.901 1.00 90.75 76 ILE A C 1
ATOM 588 O O . ILE A 1 76 ? -0.237 -3.540 -4.575 1.00 90.75 76 ILE A O 1
ATOM 592 N N . THR A 1 77 ? -0.473 -1.953 -6.157 1.00 89.31 77 THR A N 1
ATOM 593 C CA . THR A 1 77 ? -0.016 -2.787 -7.274 1.00 89.31 77 THR A CA 1
ATOM 594 C C . THR A 1 77 ? 1.071 -2.085 -8.082 1.00 89.31 77 THR A C 1
ATOM 596 O O . THR A 1 77 ? 0.841 -1.028 -8.676 1.00 89.31 77 THR A O 1
ATOM 599 N N . HIS A 1 78 ? 2.248 -2.711 -8.158 1.00 82.75 78 HIS A N 1
ATOM 600 C CA . HIS A 1 78 ? 3.359 -2.270 -9.007 1.00 82.75 78 HIS A CA 1
ATOM 601 C C . HIS A 1 78 ? 3.880 -3.439 -9.866 1.00 82.75 78 HIS A C 1
ATOM 603 O O . HIS A 1 78 ? 4.771 -4.169 -9.430 1.00 82.75 78 HIS A O 1
ATOM 609 N N . PRO A 1 79 ? 3.354 -3.619 -11.093 1.00 73.50 79 PRO A N 1
ATOM 610 C CA . PRO A 1 79 ? 3.744 -4.670 -12.035 1.00 73.50 79 PRO A CA 1
ATOM 611 C C . PRO A 1 79 ? 5.245 -4.728 -12.336 1.00 73.50 79 PRO A C 1
ATOM 613 O O . PRO A 1 79 ? 5.825 -5.811 -12.279 1.00 73.50 79 PRO A O 1
ATOM 616 N N . ALA A 1 80 ? 5.874 -3.580 -12.619 1.00 79.75 80 ALA A N 1
ATOM 617 C CA . ALA A 1 80 ? 7.290 -3.504 -12.968 1.00 79.75 80 ALA A CA 1
ATOM 618 C C . ALA A 1 80 ? 8.003 -2.328 -12.280 1.00 79.75 80 ALA A C 1
ATOM 620 O O . ALA A 1 80 ? 7.718 -1.154 -12.551 1.00 79.75 80 ALA A O 1
ATOM 621 N N . SER A 1 81 ? 8.987 -2.639 -11.428 1.00 82.56 81 SER A N 1
ATOM 622 C CA . SER A 1 81 ? 9.905 -1.644 -10.862 1.00 82.56 81 SER A CA 1
ATOM 623 C C . SER A 1 81 ? 11.356 -2.125 -10.795 1.00 82.56 81 SER A C 1
ATOM 625 O O . SER A 1 81 ? 11.635 -3.317 -10.725 1.00 82.56 81 SER A O 1
ATOM 627 N N . LYS A 1 82 ? 12.343 -1.216 -10.833 1.00 87.19 82 LYS A N 1
ATOM 628 C CA . LYS A 1 82 ? 13.712 -1.606 -10.434 1.00 87.19 82 LYS A CA 1
ATOM 629 C C . LYS A 1 82 ? 13.834 -1.559 -8.920 1.00 87.19 82 LYS A C 1
ATOM 631 O O . LYS A 1 82 ? 14.368 -2.494 -8.334 1.00 87.19 82 LYS A O 1
ATOM 636 N N . VAL A 1 83 ? 13.338 -0.487 -8.315 1.00 88.69 83 VAL A N 1
ATOM 637 C CA . VAL A 1 83 ? 13.405 -0.272 -6.874 1.00 88.69 83 VAL A CA 1
ATOM 638 C C . VAL A 1 83 ? 12.057 0.220 -6.365 1.00 88.69 83 VAL A C 1
ATOM 640 O O . VAL A 1 83 ? 11.472 1.140 -6.944 1.00 88.69 83 VAL A O 1
ATOM 643 N N . CYS A 1 84 ? 11.577 -0.376 -5.280 1.00 89.19 84 CYS A N 1
ATOM 644 C CA . CYS A 1 84 ? 10.386 0.074 -4.579 1.00 89.19 84 CYS A CA 1
ATOM 645 C C . CYS A 1 84 ? 10.660 0.223 -3.083 1.00 89.19 84 CYS 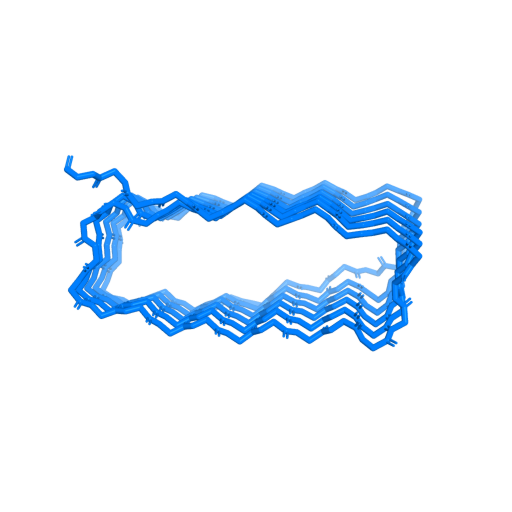A C 1
ATOM 647 O O . CYS A 1 84 ? 11.181 -0.696 -2.454 1.00 89.19 84 CYS A O 1
ATOM 649 N N . TYR A 1 85 ? 10.282 1.377 -2.542 1.00 91.06 85 TYR A N 1
ATOM 650 C CA . TYR A 1 85 ? 10.251 1.662 -1.117 1.00 91.06 85 TYR A CA 1
ATOM 651 C C . TYR A 1 85 ? 8.820 1.977 -0.710 1.00 91.06 85 TYR A C 1
ATOM 653 O O . TYR A 1 85 ? 8.191 2.880 -1.270 1.00 91.06 85 TYR A O 1
ATOM 661 N N . LEU A 1 86 ? 8.329 1.247 0.280 1.00 91.19 86 LEU A N 1
ATOM 662 C CA . LEU A 1 86 ? 6.999 1.421 0.832 1.00 91.19 86 LEU A CA 1
ATOM 663 C C . LEU A 1 86 ? 7.089 1.541 2.346 1.00 91.19 86 LEU A C 1
ATOM 665 O O . LEU A 1 86 ? 7.633 0.663 3.014 1.00 91.19 86 LEU A O 1
ATOM 669 N N . VAL A 1 87 ? 6.511 2.613 2.874 1.00 92.44 87 VAL A N 1
ATOM 670 C CA . VAL A 1 87 ? 6.334 2.826 4.307 1.00 92.44 87 VAL A CA 1
ATOM 671 C C . VAL A 1 87 ? 4.851 3.003 4.578 1.00 92.44 87 VAL A C 1
ATOM 673 O O . VAL A 1 87 ? 4.213 3.906 4.033 1.00 92.44 87 VAL A O 1
ATOM 676 N N . ILE A 1 88 ? 4.303 2.130 5.415 1.00 90.50 88 ILE A N 1
ATOM 677 C CA . ILE A 1 88 ? 2.898 2.148 5.803 1.00 90.50 88 ILE A CA 1
ATOM 678 C C . ILE A 1 88 ? 2.801 2.188 7.324 1.00 90.50 88 ILE A C 1
ATOM 680 O O . ILE A 1 88 ? 3.251 1.271 8.008 1.00 90.50 88 ILE A O 1
ATOM 684 N N . THR A 1 89 ? 2.123 3.211 7.844 1.00 89.00 89 THR A N 1
ATOM 685 C CA . THR A 1 89 ? 1.974 3.423 9.287 1.00 89.00 89 THR A CA 1
ATOM 686 C C . THR A 1 89 ? 0.505 3.598 9.649 1.00 89.00 89 THR A C 1
ATOM 688 O O . THR A 1 89 ? -0.137 4.558 9.215 1.00 89.00 89 THR A O 1
ATOM 691 N N . HIS A 1 90 ? -0.034 2.689 10.468 1.00 83.06 90 HIS A N 1
ATOM 692 C CA . HIS A 1 90 ? -1.362 2.849 11.070 1.00 83.06 90 HIS A CA 1
ATOM 693 C C . HIS A 1 90 ? -1.304 2.651 12.595 1.00 83.06 90 HIS A C 1
ATOM 695 O O . HIS A 1 90 ? -1.461 1.526 13.069 1.00 83.06 90 HIS A O 1
ATOM 701 N N . PRO A 1 91 ? -1.103 3.731 13.371 1.00 74.69 91 PRO A N 1
ATOM 702 C CA . PRO A 1 91 ? -1.012 3.705 14.830 1.00 74.69 91 PRO A CA 1
ATOM 703 C C . PRO A 1 91 ? -2.238 3.093 15.517 1.00 74.69 91 PRO A C 1
ATOM 705 O O . PRO A 1 91 ? -2.079 2.230 16.375 1.00 74.69 91 PRO A O 1
ATOM 708 N N . ALA A 1 92 ? -3.452 3.495 15.120 1.00 79.62 92 ALA A N 1
ATOM 709 C CA . ALA A 1 92 ? -4.694 3.031 15.735 1.00 79.62 92 ALA A CA 1
ATOM 710 C C . ALA A 1 92 ? -5.749 2.649 14.686 1.00 79.62 92 ALA A C 1
ATOM 712 O O . ALA A 1 92 ? -6.296 3.504 13.982 1.00 79.62 92 ALA A O 1
ATOM 713 N N . SER A 1 93 ? -6.074 1.355 14.606 1.00 81.75 93 SER A N 1
ATOM 714 C CA . SER A 1 93 ? -7.167 0.840 13.772 1.00 81.75 93 SER A CA 1
ATOM 715 C C . SER A 1 93 ? -7.940 -0.270 14.485 1.00 81.75 93 SER A C 1
ATOM 717 O O . SER A 1 93 ? -7.388 -0.960 15.332 1.00 81.75 93 SER A O 1
ATOM 719 N N . LYS A 1 94 ? -9.229 -0.483 14.181 1.00 85.25 94 LYS A N 1
ATOM 720 C CA . LYS A 1 94 ? -9.881 -1.741 14.606 1.00 85.25 94 LYS A CA 1
ATOM 721 C C . LYS A 1 94 ? -9.563 -2.857 13.623 1.00 85.25 94 LYS A C 1
ATOM 723 O O . LYS A 1 94 ? -9.298 -3.973 14.050 1.00 85.25 94 LYS A O 1
ATOM 728 N N . VAL A 1 95 ? -9.599 -2.547 12.331 1.00 87.75 95 VAL A N 1
ATOM 729 C CA . VAL A 1 95 ? -9.358 -3.510 11.262 1.00 87.75 95 VAL A CA 1
ATOM 730 C C . VAL A 1 95 ? -8.479 -2.883 10.183 1.00 87.75 95 VAL A C 1
ATOM 732 O O . VAL A 1 95 ? -8.778 -1.786 9.705 1.00 87.75 95 VAL A O 1
ATOM 735 N N . CYS A 1 96 ? -7.426 -3.589 9.783 1.00 87.94 96 CYS A N 1
ATOM 736 C CA . CYS A 1 96 ? -6.561 -3.220 8.669 1.00 87.94 96 CYS A CA 1
ATOM 737 C C . CYS A 1 96 ? -6.461 -4.383 7.675 1.00 87.94 96 CYS A C 1
ATOM 739 O O . CYS A 1 96 ? -6.183 -5.514 8.067 1.00 87.94 96 CYS A O 1
ATOM 741 N N . TYR A 1 97 ? -6.689 -4.091 6.396 1.00 90.12 97 TYR A N 1
ATOM 742 C CA . TYR A 1 97 ? -6.443 -5.004 5.285 1.00 90.12 97 TYR A CA 1
ATOM 743 C C . TYR A 1 97 ? -5.449 -4.364 4.328 1.00 90.12 97 TYR A C 1
ATOM 745 O O . TYR A 1 97 ? -5.693 -3.272 3.806 1.00 90.12 97 TYR A O 1
ATOM 753 N N . LEU A 1 98 ? -4.352 -5.065 4.078 1.00 89.88 98 LEU A N 1
ATOM 754 C CA . LEU A 1 98 ? -3.291 -4.624 3.195 1.00 89.88 98 LEU A CA 1
ATOM 755 C C . LEU A 1 98 ? -3.014 -5.694 2.144 1.00 89.88 98 LEU A C 1
ATOM 757 O O . LEU A 1 98 ? -2.666 -6.827 2.470 1.00 89.88 98 LEU A O 1
ATOM 761 N N . VAL A 1 99 ? -3.154 -5.315 0.878 1.00 91.44 99 VAL A N 1
ATOM 762 C CA .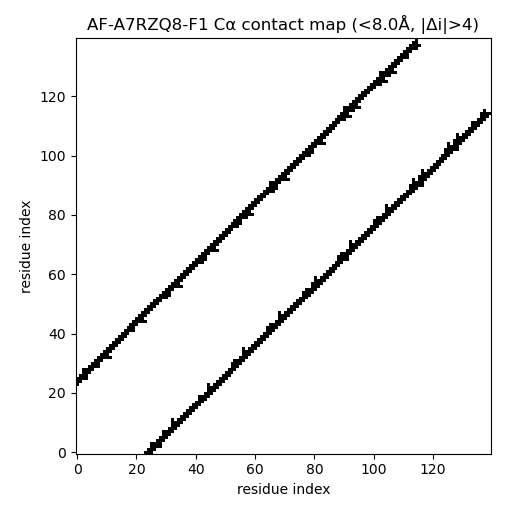 VAL A 1 99 ? -2.806 -6.142 -0.276 1.00 91.44 99 VAL A CA 1
ATOM 763 C C . VAL A 1 99 ? -1.724 -5.429 -1.069 1.00 91.44 99 VAL A C 1
ATOM 765 O O . VAL A 1 99 ? -1.937 -4.335 -1.592 1.00 91.44 99 VAL A O 1
ATOM 768 N N . ILE A 1 100 ? -0.559 -6.058 -1.162 1.00 88.62 100 ILE A N 1
ATOM 769 C CA . ILE A 1 100 ? 0.614 -5.535 -1.855 1.00 88.62 100 ILE A CA 1
ATOM 770 C C . ILE A 1 100 ? 1.042 -6.545 -2.920 1.00 88.62 100 ILE A C 1
ATOM 772 O O . ILE A 1 100 ? 1.384 -7.687 -2.614 1.00 88.62 100 ILE A O 1
ATOM 776 N N . THR A 1 101 ? 1.055 -6.116 -4.182 1.00 87.56 101 THR A N 1
ATOM 777 C CA . THR A 1 101 ? 1.426 -6.969 -5.320 1.00 87.56 101 THR A CA 1
ATOM 778 C C . THR A 1 101 ? 2.546 -6.329 -6.129 1.00 87.56 101 THR A C 1
ATOM 780 O O . THR A 1 101 ? 2.354 -5.280 -6.748 1.00 87.56 101 THR A O 1
ATOM 783 N N . HIS A 1 102 ? 3.722 -6.970 -6.147 1.00 78.81 102 HIS A N 1
ATOM 784 C CA . HIS A 1 102 ? 4.849 -6.566 -6.999 1.00 78.81 102 HIS A CA 1
ATOM 785 C C . HIS A 1 102 ? 5.390 -7.776 -7.774 1.00 78.81 102 HIS A C 1
ATOM 787 O O . HIS A 1 102 ? 6.271 -8.473 -7.273 1.00 78.81 102 HIS A O 1
ATOM 793 N N . PRO A 1 103 ? 4.874 -8.034 -8.987 1.00 69.69 103 PRO A N 1
ATOM 794 C CA . PRO A 1 103 ? 5.261 -9.155 -9.833 1.00 69.69 103 PRO A CA 1
ATOM 795 C C . PRO A 1 103 ? 6.738 -9.159 -10.225 1.00 69.69 103 PRO A C 1
ATOM 797 O O . PRO A 1 103 ? 7.393 -10.185 -10.078 1.00 69.69 103 PRO A O 1
ATOM 800 N N . ALA A 1 104 ? 7.268 -8.025 -10.692 1.00 75.44 104 ALA A N 1
ATOM 801 C CA . ALA A 1 104 ? 8.642 -7.917 -11.172 1.00 75.44 104 ALA A CA 1
ATOM 802 C C . ALA A 1 104 ? 9.350 -6.713 -10.536 1.00 75.44 104 ALA A C 1
ATOM 804 O O . ALA A 1 104 ? 9.169 -5.567 -10.959 1.00 75.44 104 ALA A O 1
ATOM 805 N N . SER A 1 105 ? 10.183 -6.974 -9.525 1.00 78.31 105 SER A N 1
ATOM 806 C CA . SER A 1 105 ? 11.047 -5.965 -8.904 1.00 78.31 105 SER A CA 1
ATOM 807 C C . SER A 1 105 ? 12.500 -6.440 -8.846 1.00 78.31 105 SER A C 1
ATOM 809 O O . SER A 1 105 ? 12.771 -7.632 -8.757 1.00 78.31 105 SER A O 1
ATOM 811 N N . LYS A 1 106 ? 13.494 -5.543 -8.912 1.00 83.88 106 LYS A N 1
ATOM 812 C CA . LYS A 1 106 ? 14.874 -5.957 -8.568 1.00 83.88 106 LYS A CA 1
ATOM 813 C C . LYS A 1 106 ? 15.091 -5.882 -7.064 1.00 83.88 106 LYS A C 1
ATOM 815 O O . LYS A 1 106 ? 15.653 -6.812 -6.498 1.00 83.88 106 LYS A O 1
ATOM 820 N N . VAL A 1 107 ? 14.646 -4.791 -6.448 1.00 86.38 107 VAL A N 1
ATOM 821 C CA . VAL A 1 107 ? 14.797 -4.545 -5.014 1.00 86.38 107 VAL A CA 1
ATOM 822 C C . VAL A 1 107 ? 13.499 -3.986 -4.436 1.00 86.38 107 VAL A C 1
ATOM 824 O O . VAL A 1 107 ? 12.931 -3.041 -4.992 1.00 86.38 107 VAL A O 1
ATOM 827 N N . GLY A 1 108 ? 13.047 -4.554 -3.320 1.00 87.19 108 GLY A N 1
ATOM 828 C CA . GLY A 1 108 ? 11.914 -4.062 -2.538 1.00 87.19 108 GLY A CA 1
ATOM 829 C C . GLY A 1 108 ? 12.287 -3.842 -1.075 1.00 87.19 108 GLY A C 1
ATOM 830 O O . GLY A 1 108 ? 12.935 -4.697 -0.474 1.00 87.19 108 GLY A O 1
ATOM 831 N N . TYR A 1 109 ? 11.860 -2.713 -0.515 1.00 88.50 109 TYR A N 1
ATOM 832 C CA . TYR A 1 109 ? 11.931 -2.412 0.911 1.00 88.50 109 TYR A CA 1
ATOM 833 C C . TYR A 1 109 ? 10.542 -2.028 1.406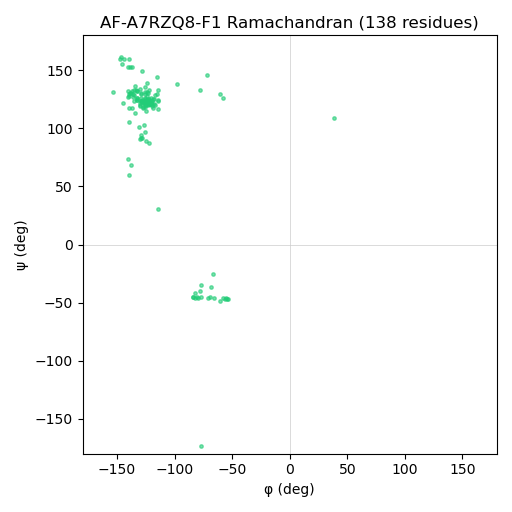 1.00 88.50 109 TYR A C 1
ATOM 835 O O . TYR A 1 109 ? 9.966 -1.034 0.961 1.00 88.50 109 TYR A O 1
ATOM 843 N N . PHE A 1 110 ? 10.024 -2.811 2.340 1.00 89.50 110 PHE A N 1
ATOM 844 C CA . PHE A 1 110 ? 8.688 -2.658 2.889 1.00 89.50 110 PHE A CA 1
ATOM 845 C C . PHE A 1 110 ? 8.792 -2.498 4.399 1.00 89.50 110 PHE A C 1
ATOM 847 O O . PHE A 1 110 ? 9.305 -3.379 5.086 1.00 89.50 110 PHE A O 1
ATOM 854 N N . VAL A 1 111 ? 8.302 -1.374 4.912 1.00 89.88 111 VAL A N 1
ATOM 855 C CA . VAL A 1 111 ? 8.177 -1.117 6.347 1.00 89.88 111 VAL A CA 1
ATOM 856 C C . VAL A 1 111 ? 6.706 -0.928 6.659 1.00 89.88 111 VAL A C 1
ATOM 858 O O . VAL A 1 111 ? 6.047 -0.049 6.103 1.00 89.88 111 VAL A O 1
ATOM 861 N N . ILE A 1 112 ? 6.193 -1.779 7.535 1.00 88.19 112 ILE A N 1
ATOM 862 C CA . ILE A 1 112 ? 4.786 -1.823 7.903 1.00 88.19 112 ILE A CA 1
ATOM 863 C C . ILE A 1 112 ? 4.687 -1.765 9.430 1.00 88.19 112 ILE A C 1
ATOM 865 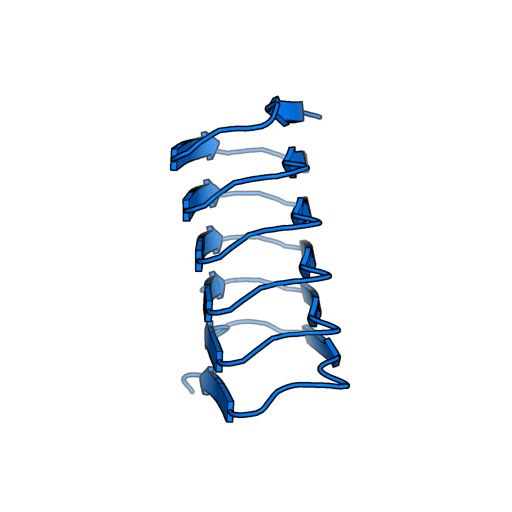O O . ILE A 1 112 ? 5.268 -2.594 10.133 1.00 88.19 112 ILE A O 1
ATOM 869 N N . THR A 1 113 ? 3.937 -0.791 9.945 1.00 87.06 113 THR A N 1
ATOM 870 C CA . THR A 1 113 ? 3.794 -0.545 11.388 1.00 87.06 113 THR A CA 1
ATOM 871 C C . THR A 1 113 ? 2.323 -0.430 11.779 1.00 87.06 113 THR A C 1
ATOM 873 O O . THR A 1 113 ? 1.629 0.490 11.330 1.00 87.06 113 THR A O 1
ATOM 876 N N . HIS A 1 114 ? 1.858 -1.330 12.656 1.00 76.06 114 HIS A N 1
ATOM 877 C CA . HIS A 1 114 ? 0.455 -1.404 13.101 1.00 76.06 114 HIS A CA 1
ATOM 878 C C . HIS A 1 114 ? 0.311 -1.720 14.609 1.00 76.06 114 HIS A C 1
ATOM 880 O O . HIS A 1 114 ? -0.090 -2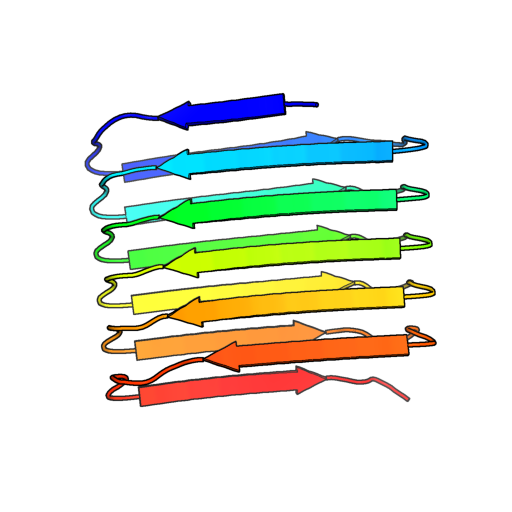.825 14.967 1.00 76.06 114 HIS A O 1
ATOM 886 N N . PRO A 1 115 ? 0.603 -0.767 15.513 1.00 65.62 115 PRO A N 1
ATOM 887 C CA . PRO A 1 115 ? 0.714 -1.010 16.955 1.00 65.62 115 PRO A CA 1
ATOM 888 C C . PRO A 1 115 ? -0.588 -1.424 17.645 1.00 65.62 115 PRO A C 1
ATOM 890 O O . PRO A 1 115 ? -0.594 -2.373 18.413 1.00 65.62 115 PRO A O 1
ATOM 893 N N . ALA A 1 116 ? -1.708 -0.747 17.367 1.00 73.00 116 ALA A N 1
ATOM 894 C CA . ALA A 1 116 ? -2.946 -0.943 18.132 1.00 73.00 116 ALA A CA 1
ATOM 895 C C . ALA A 1 116 ? -4.094 -1.555 17.310 1.00 73.00 116 ALA A C 1
ATOM 897 O O . ALA A 1 116 ? -5.265 -1.245 17.548 1.00 73.00 116 ALA A O 1
ATOM 898 N N . SER A 1 117 ? -3.783 -2.382 16.305 1.00 75.31 117 SER A N 1
ATOM 899 C CA . SER A 1 117 ? -4.819 -3.033 15.491 1.00 75.31 117 SER A CA 1
ATOM 900 C C . SER A 1 117 ? -5.458 -4.225 16.211 1.00 75.31 117 SER A C 1
ATOM 902 O O . SER A 1 117 ? -4.745 -5.071 16.738 1.00 75.31 117 SER A O 1
ATOM 904 N N . LYS A 1 118 ? -6.800 -4.327 16.222 1.00 81.25 118 LYS A N 1
ATOM 905 C CA . LYS A 1 118 ? -7.478 -5.543 16.728 1.00 81.25 118 LYS A CA 1
ATOM 906 C C . LYS A 1 118 ? -7.429 -6.694 15.727 1.00 81.25 118 LYS A C 1
ATOM 908 O O . LYS A 1 118 ? -7.398 -7.850 16.126 1.00 81.25 118 LYS A O 1
ATOM 913 N N . VAL A 1 119 ? -7.491 -6.372 14.437 1.00 82.75 119 VAL A N 1
ATOM 914 C CA . VAL A 1 119 ? -7.462 -7.333 13.334 1.00 82.75 119 VAL A CA 1
ATOM 915 C C . VAL A 1 119 ? -6.592 -6.762 12.220 1.00 82.75 119 VAL A C 1
ATOM 917 O O . VAL A 1 119 ? -6.822 -5.634 11.777 1.00 82.75 119 VAL A O 1
ATOM 920 N N . CYS A 1 120 ? -5.623 -7.546 11.753 1.00 83.75 120 CYS A N 1
ATOM 921 C CA . CYS A 1 120 ? -4.745 -7.192 10.644 1.00 83.75 120 CYS A CA 1
ATOM 922 C C . CYS A 1 120 ? -4.662 -8.361 9.658 1.00 83.75 120 CYS A C 1
ATOM 924 O O . CYS A 1 120 ? -4.331 -9.479 10.049 1.00 83.75 120 CYS A O 1
ATOM 926 N N . TYR A 1 121 ? -4.953 -8.091 8.388 1.00 85.81 121 TYR A N 1
ATOM 927 C CA . TYR A 1 121 ? -4.747 -9.021 7.285 1.00 85.81 121 TYR A CA 1
ATOM 928 C C . TYR A 1 121 ? -3.750 -8.422 6.304 1.00 85.81 121 TYR A C 1
ATOM 930 O O . TYR A 1 121 ? -3.953 -7.320 5.790 1.00 85.81 121 TYR A O 1
ATOM 938 N N . LEU A 1 122 ? -2.695 -9.179 6.024 1.00 86.44 122 LEU A N 1
ATOM 939 C CA . LEU A 1 122 ? -1.624 -8.783 5.128 1.00 86.44 122 LEU A CA 1
ATOM 940 C C . LEU A 1 122 ? -1.437 -9.849 4.053 1.00 86.44 122 LEU A C 1
ATOM 942 O O . LEU A 1 122 ? -1.124 -10.997 4.356 1.00 86.44 122 LEU A O 1
ATOM 946 N N . VAL A 1 123 ? -1.599 -9.447 2.797 1.00 86.88 123 VAL A N 1
ATOM 947 C CA . VAL A 1 123 ? -1.278 -10.263 1.628 1.00 86.88 123 VAL A CA 1
ATOM 948 C C . VAL A 1 123 ? -0.171 -9.566 0.861 1.00 86.88 123 VAL A C 1
ATOM 950 O O . VAL A 1 123 ? -0.333 -8.435 0.403 1.00 86.88 123 VAL A O 1
ATOM 953 N N . ILE A 1 124 ? 0.956 -10.254 0.712 1.00 83.06 124 ILE A N 1
ATOM 954 C CA . ILE A 1 124 ? 2.109 -9.773 -0.041 1.00 83.06 124 ILE A CA 1
ATOM 955 C C . ILE A 1 124 ? 2.448 -10.804 -1.116 1.00 83.06 124 ILE A C 1
ATOM 957 O O . ILE A 1 124 ? 2.612 -11.982 -0.816 1.00 83.06 124 ILE A O 1
ATOM 961 N N . THR A 1 125 ? 2.555 -10.368 -2.372 1.00 82.50 125 THR A N 1
ATOM 962 C CA . THR A 1 125 ? 2.899 -11.232 -3.513 1.00 82.50 125 THR A CA 1
ATOM 963 C C . THR A 1 125 ? 4.080 -10.662 -4.301 1.00 82.50 125 THR A C 1
ATOM 965 O O . THR A 1 125 ? 3.984 -9.567 -4.866 1.00 82.50 125 THR A O 1
ATOM 968 N N . HIS A 1 126 ? 5.184 -11.423 -4.357 1.00 72.31 126 HIS A N 1
ATOM 969 C CA . HIS A 1 126 ? 6.454 -11.040 -5.000 1.00 72.31 126 HIS A CA 1
ATOM 970 C C . HIS A 1 126 ? 7.095 -12.177 -5.821 1.00 72.31 126 HIS A C 1
ATOM 972 O O . HIS A 1 126 ? 8.135 -12.709 -5.439 1.00 72.31 126 HIS A O 1
ATOM 978 N N . PRO A 1 127 ? 6.494 -12.581 -6.949 1.00 61.38 127 PRO A N 1
ATOM 979 C CA . PRO A 1 127 ? 6.919 -13.765 -7.692 1.00 61.38 127 PRO A CA 1
ATOM 980 C C . PRO A 1 127 ? 8.310 -13.654 -8.340 1.00 61.38 127 PRO A C 1
ATOM 982 O O . PRO A 1 127 ? 8.940 -14.684 -8.554 1.00 61.38 127 PRO A O 1
ATOM 985 N N . ALA A 1 128 ? 8.815 -12.451 -8.645 1.00 70.00 128 ALA A N 1
ATOM 986 C CA . ALA A 1 128 ? 10.112 -12.288 -9.311 1.00 70.00 128 ALA A CA 1
ATOM 987 C C . ALA A 1 128 ? 10.943 -11.118 -8.753 1.00 70.00 128 ALA A C 1
ATOM 989 O O . ALA A 1 128 ? 11.290 -10.186 -9.484 1.00 70.00 128 ALA A O 1
ATOM 990 N N . SER A 1 129 ? 11.276 -11.166 -7.456 1.00 72.81 129 SER A N 1
ATOM 991 C CA . SER A 1 129 ? 12.225 -10.233 -6.827 1.00 72.81 129 SER A CA 1
ATOM 992 C C . SER A 1 129 ? 13.635 -10.813 -6.703 1.00 72.81 129 SER A C 1
ATOM 994 O O . SER A 1 129 ? 13.777 -11.958 -6.283 1.00 72.81 129 SER A O 1
ATOM 996 N N . LYS A 1 130 ? 14.687 -10.021 -6.976 1.00 80.44 130 LYS A N 1
ATOM 997 C CA . LYS A 1 130 ? 16.068 -10.433 -6.638 1.00 80.44 130 LYS A CA 1
ATOM 998 C C . LYS A 1 130 ? 16.381 -10.255 -5.154 1.00 80.44 130 LYS A C 1
ATOM 1000 O O . LYS A 1 130 ? 17.065 -11.087 -4.576 1.00 80.44 130 LYS A O 1
ATOM 1005 N N . VAL A 1 131 ? 15.914 -9.156 -4.563 1.00 82.31 131 VAL A N 1
ATOM 1006 C CA . VAL A 1 131 ? 16.111 -8.832 -3.146 1.00 82.31 131 VAL A CA 1
ATOM 1007 C C . VAL A 1 131 ? 14.827 -8.220 -2.592 1.00 82.31 131 VAL A C 1
ATOM 1009 O O . VAL A 1 131 ? 14.264 -7.306 -3.199 1.00 82.31 131 VAL A O 1
ATOM 1012 N N . CYS A 1 132 ? 14.376 -8.703 -1.436 1.00 84.56 132 CYS A N 1
ATOM 1013 C CA . CYS A 1 132 ? 13.211 -8.180 -0.731 1.00 84.56 132 CYS A CA 1
ATOM 1014 C C . CYS A 1 132 ? 13.512 -8.068 0.766 1.00 84.56 132 CYS A C 1
ATOM 1016 O O . CYS A 1 132 ? 13.927 -9.044 1.388 1.00 84.56 132 CYS A O 1
ATOM 1018 N N . TYR A 1 133 ? 13.283 -6.884 1.331 1.00 86.31 133 TYR A N 1
ATOM 1019 C CA . TYR A 1 133 ? 13.322 -6.629 2.765 1.00 86.31 133 TYR A CA 1
ATOM 1020 C C . TYR A 1 133 ? 11.923 -6.256 3.236 1.00 86.31 133 TYR A C 1
ATOM 1022 O O . TYR A 1 133 ? 11.327 -5.303 2.732 1.00 86.31 133 TYR A O 1
ATOM 1030 N N . LEU A 1 134 ? 11.422 -6.992 4.221 1.00 87.75 134 LEU A N 1
ATOM 1031 C CA . LEU A 1 134 ? 10.138 -6.742 4.854 1.00 87.75 134 LEU A CA 1
ATOM 1032 C C . LEU A 1 134 ? 10.354 -6.605 6.357 1.00 87.75 134 LEU A C 1
ATOM 1034 O O . LEU A 1 134 ? 10.823 -7.531 7.012 1.00 87.75 134 LEU A O 1
ATOM 1038 N N . VAL A 1 135 ? 9.991 -5.445 6.889 1.00 87.94 135 VAL A N 1
ATOM 1039 C CA . VAL A 1 135 ? 9.967 -5.166 8.320 1.00 87.94 135 VAL A CA 1
ATOM 1040 C C . VAL A 1 135 ? 8.519 -4.935 8.710 1.00 87.94 135 VAL A C 1
ATOM 1042 O O . VAL A 1 135 ? 7.885 -3.989 8.243 1.00 87.94 135 VAL A O 1
ATOM 1045 N N . ILE A 1 136 ? 8.004 -5.803 9.575 1.00 85.25 136 ILE A N 1
ATOM 1046 C CA . ILE A 1 136 ? 6.690 -5.639 10.186 1.00 85.25 136 ILE A CA 1
ATOM 1047 C C . ILE A 1 136 ? 6.913 -5.423 11.674 1.00 85.25 136 ILE A C 1
ATOM 1049 O O . ILE A 1 136 ? 7.536 -6.253 12.334 1.00 85.25 136 ILE A O 1
ATOM 1053 N N . THR A 1 137 ? 6.409 -4.311 12.200 1.00 83.31 137 THR A N 1
ATOM 1054 C CA . THR A 1 137 ? 6.492 -4.008 13.629 1.00 83.31 137 THR A CA 1
ATOM 1055 C C . THR A 1 137 ? 5.108 -3.978 14.260 1.00 83.31 137 THR A C 1
ATOM 1057 O O . THR A 1 137 ? 4.191 -3.293 13.793 1.00 83.31 137 THR A O 1
ATOM 1060 N N . HIS A 1 138 ? 4.994 -4.715 15.362 1.00 69.06 138 HIS A N 1
ATOM 1061 C CA . HIS A 1 138 ? 3.863 -4.686 16.278 1.00 69.06 138 HIS A CA 1
ATOM 1062 C C . HIS A 1 138 ? 4.416 -4.325 17.659 1.00 69.06 138 HIS A C 1
ATOM 1064 O O . HIS A 1 138 ? 4.835 -5.220 18.391 1.00 69.06 138 HIS A O 1
ATOM 1070 N N . PRO A 1 139 ? 4.538 -3.029 17.990 1.00 56.09 139 PRO A N 1
ATOM 1071 C CA . PRO A 1 139 ? 4.895 -2.637 19.345 1.00 56.09 139 PRO A CA 1
ATOM 1072 C C . PRO A 1 139 ? 3.869 -3.204 20.330 1.00 56.09 139 PRO A C 1
ATOM 1074 O O . PRO A 1 139 ? 2.669 -3.013 20.130 1.00 56.09 139 PRO A O 1
ATOM 1077 N N . THR A 1 140 ? 4.365 -3.924 21.334 1.00 52.09 140 THR A N 1
ATOM 1078 C CA . THR A 1 140 ? 3.613 -4.380 22.513 1.00 52.09 140 THR A CA 1
ATOM 1079 C C . THR A 1 140 ? 3.148 -3.211 23.361 1.00 52.09 140 THR A C 1
ATOM 1081 O O . THR A 1 140 ? 3.975 -2.284 23.533 1.00 52.09 140 THR A O 1
#

Radius of gyration: 14.47 Å; Cα contacts (8 Å, |Δi|>4): 392; chains: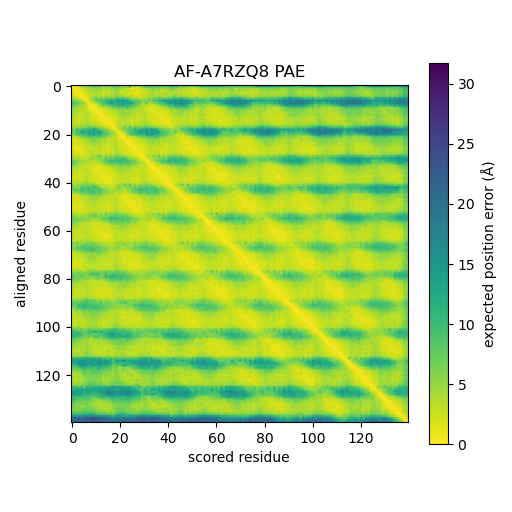 1; bounding box: 33×30×41 Å

Secondary structure (DSSP, 8-state):
-EEEE---EEEEEEEEE---EEEEEEEEE--EEEEEEEEEE--BEEEEEEEEE-SEEEEEEEEEE-SB-SEEEEEEE-SEEEEEEEEEE-SB-SEEEEEEE-SEEEEEEEEEE-TT-SEEEEEEE-TEEEEEEEEEE---